Protein AF-A0A966ZBK7-F1 (afdb_monomer_lite)

Structure (mmCIF, N/CA/C/O backbone):
data_AF-A0A966ZBK7-F1
#
_entry.id   AF-A0A966ZBK7-F1
#
loop_
_atom_site.group_PDB
_atom_site.id
_atom_site.type_symbol
_atom_site.label_atom_id
_atom_site.label_alt_id
_atom_site.label_comp_id
_atom_site.label_asym_id
_atom_site.label_entity_id
_atom_site.label_seq_id
_atom_site.pdbx_PDB_ins_code
_atom_site.Cartn_x
_atom_site.Cartn_y
_atom_site.Cartn_z
_atom_site.occupancy
_atom_site.B_iso_or_equiv
_atom_site.auth_seq_id
_atom_site.auth_comp_id
_atom_site.auth_asym_id
_atom_site.auth_atom_id
_atom_site.pdbx_PDB_model_num
ATOM 1 N N . MET A 1 1 ? 32.857 20.958 -31.056 1.00 42.78 1 MET A N 1
ATOM 2 C CA . MET A 1 1 ? 33.143 19.613 -30.501 1.00 42.78 1 MET A CA 1
ATOM 3 C C . MET A 1 1 ? 31.853 18.945 -29.993 1.00 42.78 1 MET A C 1
ATOM 5 O O . MET A 1 1 ? 31.681 18.790 -28.794 1.00 42.78 1 MET A O 1
ATOM 9 N N . ARG A 1 2 ? 30.919 18.572 -30.885 1.00 49.56 2 ARG A N 1
ATOM 10 C CA . ARG A 1 2 ? 29.606 17.965 -30.541 1.00 49.56 2 ARG A CA 1
ATOM 11 C C . ARG A 1 2 ? 29.528 16.449 -30.829 1.00 49.56 2 ARG A C 1
ATOM 13 O O . ARG A 1 2 ? 28.461 15.863 -30.750 1.00 49.56 2 ARG A O 1
ATOM 20 N N . HIS A 1 3 ? 30.656 15.804 -31.140 1.00 47.03 3 HIS A N 1
ATOM 21 C CA . HIS A 1 3 ? 30.700 14.396 -31.575 1.00 47.03 3 HIS A CA 1
ATOM 22 C C . HIS A 1 3 ? 30.958 13.390 -30.438 1.00 47.03 3 HIS A C 1
ATOM 24 O O . HIS A 1 3 ? 30.734 12.201 -30.618 1.00 47.03 3 HIS A O 1
ATOM 30 N N . LYS A 1 4 ? 31.375 13.849 -29.245 1.00 46.72 4 LYS A N 1
ATOM 31 C CA . LYS A 1 4 ? 31.559 12.983 -28.060 1.00 46.72 4 LYS A CA 1
ATOM 32 C C . LYS A 1 4 ? 30.244 12.595 -27.372 1.00 46.72 4 LYS A C 1
ATOM 34 O O . LYS A 1 4 ? 30.225 11.656 -26.590 1.00 46.72 4 LYS A O 1
ATOM 39 N N . SER A 1 5 ? 29.156 13.301 -27.672 1.00 52.88 5 SER A N 1
ATOM 40 C CA . SER A 1 5 ? 27.826 13.080 -27.087 1.00 52.88 5 SER A CA 1
ATOM 41 C C . SER A 1 5 ? 26.945 12.142 -27.923 1.00 52.88 5 SER A C 1
ATOM 43 O O . SER A 1 5 ? 25.890 11.735 -27.455 1.00 52.88 5 SER A O 1
ATOM 45 N N . ALA A 1 6 ? 27.351 11.828 -29.161 1.00 54.75 6 ALA A N 1
ATOM 46 C CA . ALA A 1 6 ? 26.529 11.109 -30.140 1.00 54.75 6 ALA A CA 1
ATOM 47 C C . ALA A 1 6 ? 26.809 9.597 -30.208 1.00 54.75 6 ALA A C 1
ATOM 49 O O . ALA A 1 6 ? 26.045 8.860 -30.821 1.00 54.75 6 ALA A O 1
ATOM 50 N N . HIS A 1 7 ? 27.877 9.121 -29.565 1.00 55.22 7 HIS A N 1
ATOM 51 C CA . HIS A 1 7 ? 28.231 7.705 -29.540 1.00 55.22 7 HIS A CA 1
ATOM 52 C C . HIS A 1 7 ? 28.574 7.285 -28.113 1.00 55.22 7 HIS A C 1
ATOM 54 O O . HIS A 1 7 ? 29.742 7.113 -27.770 1.00 55.22 7 HIS A O 1
ATOM 60 N N . LEU A 1 8 ? 27.553 7.112 -27.265 1.00 60.91 8 LEU A N 1
ATOM 61 C CA . LEU A 1 8 ? 27.728 6.180 -26.156 1.00 60.91 8 LEU A CA 1
ATOM 62 C C . LEU A 1 8 ? 27.896 4.783 -26.772 1.00 60.91 8 LEU A C 1
ATOM 64 O O . LEU A 1 8 ? 27.045 4.375 -27.566 1.00 60.91 8 LEU A O 1
ATOM 68 N N . PRO A 1 9 ? 28.977 4.053 -26.447 1.00 76.00 9 PRO A N 1
ATOM 69 C CA . PRO A 1 9 ? 29.138 2.668 -26.857 1.00 76.00 9 PRO A CA 1
ATOM 70 C C . PRO A 1 9 ? 27.870 1.882 -26.526 1.00 76.00 9 PRO A C 1
ATOM 72 O O . PRO A 1 9 ? 27.368 1.975 -25.406 1.00 76.00 9 PRO A O 1
ATOM 75 N N . ALA A 1 10 ? 27.364 1.098 -27.479 1.00 71.69 10 ALA A N 1
ATOM 76 C CA . ALA A 1 10 ? 26.139 0.313 -27.305 1.00 71.69 10 ALA A CA 1
ATOM 77 C C . ALA A 1 10 ? 26.170 -0.553 -26.029 1.00 71.69 10 ALA A C 1
ATOM 79 O O . ALA A 1 10 ? 25.150 -0.734 -25.375 1.00 71.69 10 ALA A O 1
ATOM 80 N N . VAL A 1 11 ? 27.365 -0.997 -25.621 1.00 67.88 11 VAL A N 1
ATOM 81 C CA . VAL A 1 11 ? 27.618 -1.722 -24.368 1.00 67.88 11 VAL A CA 1
ATOM 82 C C . VAL A 1 11 ? 27.282 -0.891 -23.123 1.00 67.88 11 VAL A C 1
ATOM 84 O O . VAL A 1 11 ? 26.686 -1.421 -22.193 1.00 67.88 11 VAL A O 1
ATOM 87 N N . LEU A 1 12 ? 27.610 0.406 -23.090 1.00 66.19 12 LEU A N 1
ATOM 88 C CA . LEU A 1 12 ? 27.267 1.277 -21.957 1.00 66.19 12 LEU A CA 1
ATOM 89 C C . LEU A 1 12 ? 25.761 1.552 -21.893 1.00 66.19 12 LEU A C 1
ATOM 91 O O . LEU A 1 12 ? 25.199 1.608 -20.802 1.00 66.19 12 LEU A O 1
ATOM 95 N N . VAL A 1 13 ? 25.101 1.682 -23.048 1.00 73.81 13 VAL A N 1
ATOM 96 C CA . VAL A 1 13 ? 23.637 1.821 -23.122 1.00 73.81 13 VAL A CA 1
ATOM 97 C C . VAL A 1 13 ? 22.952 0.544 -22.628 1.00 73.81 13 VAL A C 1
ATOM 99 O O . VAL A 1 13 ? 22.071 0.619 -21.776 1.00 73.81 13 VAL A O 1
ATOM 102 N N . ALA A 1 14 ? 23.406 -0.624 -23.086 1.00 66.25 14 ALA A N 1
ATOM 103 C CA . ALA A 1 14 ? 22.890 -1.919 -22.649 1.00 66.25 14 ALA A CA 1
ATOM 104 C C . ALA A 1 14 ? 23.137 -2.170 -21.150 1.00 66.25 14 ALA A C 1
ATOM 106 O O . ALA A 1 14 ? 22.240 -2.624 -20.446 1.00 66.25 14 ALA A O 1
ATOM 107 N N . ALA A 1 15 ? 24.318 -1.816 -20.632 1.00 61.25 15 ALA A N 1
ATOM 108 C CA . ALA A 1 15 ? 24.632 -1.924 -19.208 1.00 61.25 15 ALA A CA 1
ATOM 109 C C . ALA A 1 15 ? 23.750 -1.003 -18.352 1.00 61.25 15 ALA A C 1
ATOM 111 O O . ALA A 1 15 ? 23.272 -1.418 -17.299 1.00 61.25 15 ALA A O 1
ATOM 112 N N . LYS A 1 16 ? 23.485 0.227 -18.814 1.00 64.94 16 LYS A N 1
ATOM 113 C CA . LYS A 1 16 ? 22.570 1.158 -18.143 1.00 64.94 16 LYS A CA 1
ATOM 114 C C . LYS A 1 16 ? 21.140 0.619 -18.118 1.00 64.94 16 LYS A C 1
ATOM 116 O O . LYS A 1 16 ? 20.521 0.623 -17.063 1.00 64.94 16 LYS A O 1
ATOM 121 N N . GLN A 1 17 ? 20.646 0.093 -19.236 1.00 62.47 17 GLN A N 1
ATOM 122 C CA . GLN A 1 17 ? 19.322 -0.530 -19.309 1.00 62.47 17 GLN A CA 1
ATOM 123 C C . GLN A 1 17 ? 19.212 -1.752 -18.389 1.00 62.47 17 GLN A C 1
ATOM 125 O O . GLN A 1 17 ? 18.249 -1.864 -17.639 1.00 62.47 17 GLN A O 1
ATOM 130 N N . ALA A 1 18 ? 20.214 -2.634 -18.385 1.00 56.03 18 ALA A N 1
ATOM 131 C CA . ALA A 1 18 ? 20.250 -3.792 -17.493 1.00 56.03 18 ALA A CA 1
ATOM 132 C C . ALA A 1 18 ? 20.293 -3.380 -16.010 1.00 56.03 18 ALA A C 1
ATOM 134 O O . ALA A 1 18 ? 19.581 -3.954 -15.184 1.00 56.03 18 ALA A O 1
ATOM 135 N N . HIS A 1 19 ? 21.082 -2.355 -15.675 1.00 59.56 19 HIS A N 1
ATOM 136 C CA . HIS A 1 19 ? 21.119 -1.773 -14.335 1.00 59.56 19 HIS A CA 1
ATOM 137 C C . HIS A 1 19 ? 19.760 -1.185 -13.938 1.00 59.56 19 HIS A C 1
ATOM 139 O O . HIS A 1 19 ? 19.293 -1.427 -12.830 1.00 59.56 19 HIS A O 1
ATOM 145 N N . ASP A 1 20 ? 19.108 -0.442 -14.830 1.00 60.72 20 ASP A N 1
ATOM 146 C CA . ASP A 1 20 ? 17.814 0.187 -14.557 1.00 60.72 20 ASP A CA 1
ATOM 147 C C . ASP A 1 20 ? 16.701 -0.857 -14.377 1.00 60.72 20 ASP A C 1
ATOM 149 O O . ASP A 1 20 ? 15.892 -0.721 -13.463 1.00 60.72 20 ASP A O 1
ATOM 153 N N . VAL A 1 21 ? 16.714 -1.944 -15.157 1.00 64.75 21 VAL A N 1
ATOM 154 C CA . VAL A 1 21 ? 15.808 -3.094 -14.977 1.00 64.75 21 VAL A CA 1
ATOM 155 C C . VAL A 1 21 ? 16.060 -3.797 -13.640 1.00 64.75 21 VAL A C 1
ATOM 157 O O . VAL A 1 21 ? 15.114 -4.088 -12.911 1.00 64.75 21 VAL A O 1
ATOM 160 N N . THR A 1 22 ? 17.326 -4.025 -13.280 1.00 65.06 22 THR A N 1
ATOM 161 C CA . THR A 1 22 ? 17.695 -4.671 -12.006 1.00 65.06 22 THR A CA 1
ATOM 162 C C . THR A 1 22 ? 17.286 -3.809 -10.810 1.00 65.06 22 THR A C 1
ATOM 164 O O . THR A 1 22 ? 16.692 -4.297 -9.849 1.00 65.06 22 THR A O 1
ATOM 167 N N . TYR A 1 23 ? 17.554 -2.504 -10.879 1.00 64.94 23 TYR A N 1
ATOM 168 C CA . TYR A 1 23 ? 17.179 -1.551 -9.841 1.00 64.94 23 TYR A CA 1
ATOM 169 C C . TYR A 1 23 ? 15.655 -1.443 -9.705 1.00 64.94 23 TYR A C 1
ATOM 171 O O . TYR A 1 23 ? 15.141 -1.507 -8.590 1.00 64.94 23 TYR A O 1
ATOM 179 N N . ALA A 1 24 ? 14.916 -1.359 -10.815 1.00 60.69 24 ALA A N 1
ATOM 180 C CA . ALA A 1 24 ? 13.453 -1.357 -10.800 1.00 60.69 24 ALA A CA 1
ATOM 181 C C . ALA A 1 24 ? 12.875 -2.642 -10.180 1.00 60.69 24 ALA A C 1
ATOM 183 O O . ALA A 1 24 ? 11.968 -2.556 -9.352 1.00 60.69 24 ALA A O 1
ATOM 184 N N . GLY A 1 25 ? 13.447 -3.811 -10.499 1.00 69.06 25 GLY A N 1
ATOM 185 C CA . GLY A 1 25 ? 13.101 -5.080 -9.850 1.00 69.06 25 GLY A CA 1
ATOM 186 C C . GLY A 1 25 ? 13.287 -5.023 -8.330 1.00 69.06 25 GLY A C 1
ATOM 187 O O . GLY A 1 25 ? 12.360 -5.328 -7.583 1.00 69.06 25 GLY A O 1
ATOM 188 N N . SER A 1 26 ? 14.427 -4.500 -7.867 1.00 81.81 26 SER A N 1
ATOM 189 C CA . SER A 1 26 ? 14.710 -4.352 -6.430 1.00 81.81 26 SER A CA 1
ATOM 190 C C . SER A 1 26 ? 13.762 -3.380 -5.707 1.00 81.81 26 SER A C 1
ATOM 192 O O . SER A 1 26 ? 13.440 -3.564 -4.532 1.00 81.81 26 SER A O 1
ATOM 194 N N . VAL A 1 27 ? 13.279 -2.343 -6.402 1.00 80.75 27 VAL A N 1
ATOM 195 C CA . VAL A 1 27 ? 12.304 -1.386 -5.856 1.00 80.75 27 VAL A CA 1
ATOM 196 C C . VAL A 1 27 ? 10.930 -2.036 -5.721 1.00 80.75 27 VAL A C 1
ATOM 198 O O . VAL A 1 27 ? 10.264 -1.836 -4.705 1.00 80.75 27 VAL A O 1
ATOM 201 N N . PHE A 1 28 ? 10.520 -2.834 -6.708 1.00 85.75 28 PHE A N 1
ATOM 202 C CA . PHE A 1 28 ? 9.256 -3.563 -6.663 1.00 85.75 28 PHE A CA 1
ATOM 203 C C . PHE A 1 28 ? 9.243 -4.620 -5.551 1.00 85.75 28 PHE A C 1
ATOM 205 O O . PHE A 1 28 ? 8.287 -4.682 -4.782 1.00 85.75 28 PHE A O 1
ATOM 212 N N . GLU A 1 29 ? 10.326 -5.383 -5.392 1.00 85.69 29 GLU A N 1
ATOM 213 C CA . GLU A 1 29 ? 10.479 -6.338 -4.285 1.00 85.69 29 GLU A CA 1
ATOM 214 C C . GLU A 1 29 ? 10.385 -5.645 -2.921 1.00 85.69 29 GLU A C 1
ATOM 216 O O . GLU A 1 29 ? 9.640 -6.079 -2.042 1.00 85.69 29 GLU A O 1
ATOM 221 N N . ARG A 1 30 ? 11.076 -4.510 -2.750 1.00 85.94 30 ARG A N 1
ATOM 222 C CA . ARG A 1 30 ? 10.992 -3.727 -1.512 1.00 85.94 30 ARG A CA 1
ATOM 223 C C . ARG A 1 30 ? 9.573 -3.211 -1.255 1.00 85.94 30 ARG A C 1
ATOM 225 O O . ARG A 1 30 ? 9.144 -3.192 -0.103 1.00 85.94 30 ARG A O 1
ATOM 232 N N . LEU A 1 31 ? 8.848 -2.799 -2.295 1.00 90.50 31 LEU A N 1
ATOM 233 C CA . LEU A 1 31 ? 7.461 -2.349 -2.175 1.00 90.50 31 LEU A CA 1
ATOM 234 C C . LEU A 1 31 ? 6.536 -3.481 -1.706 1.00 90.50 31 LEU A C 1
ATOM 236 O O . LEU A 1 31 ? 5.737 -3.255 -0.797 1.00 90.50 31 LEU A O 1
ATOM 240 N N . GLN A 1 32 ? 6.702 -4.696 -2.238 1.00 89.69 32 GLN A N 1
ATOM 241 C CA . GLN A 1 32 ? 5.948 -5.869 -1.783 1.00 89.69 32 GLN A CA 1
ATOM 242 C C . GLN A 1 32 ? 6.206 -6.190 -0.309 1.00 89.69 32 GLN A C 1
ATOM 244 O O . GLN A 1 32 ? 5.255 -6.439 0.434 1.00 89.69 32 GLN A O 1
ATOM 249 N N . THR A 1 33 ? 7.465 -6.135 0.140 1.00 93.69 33 THR A N 1
ATOM 250 C CA . THR A 1 33 ? 7.813 -6.358 1.553 1.00 93.69 33 THR A CA 1
ATOM 251 C C . THR A 1 33 ? 7.087 -5.370 2.462 1.00 93.69 33 THR A C 1
ATOM 253 O O . THR A 1 33 ? 6.426 -5.773 3.418 1.00 93.69 33 THR A O 1
ATOM 256 N N . VAL A 1 34 ? 7.124 -4.077 2.128 1.00 93.94 34 VAL A N 1
ATOM 257 C CA . VAL A 1 34 ? 6.441 -3.045 2.924 1.00 93.94 34 VAL A CA 1
ATOM 258 C C . VAL A 1 34 ? 4.915 -3.219 2.872 1.00 93.94 34 VAL A C 1
ATOM 260 O O . VAL A 1 34 ? 4.234 -2.987 3.874 1.00 93.94 34 VAL A O 1
ATOM 263 N N . ASN A 1 35 ? 4.350 -3.656 1.740 1.00 94.12 35 ASN A N 1
ATOM 264 C CA . ASN A 1 35 ? 2.919 -3.948 1.635 1.00 94.12 35 ASN A CA 1
ATOM 265 C C . ASN A 1 35 ? 2.503 -5.111 2.545 1.00 94.12 35 ASN A C 1
ATOM 267 O O . ASN A 1 35 ? 1.496 -5.004 3.250 1.00 94.12 35 ASN A O 1
ATOM 271 N N . ALA A 1 36 ? 3.292 -6.186 2.580 1.00 95.00 36 ALA A N 1
ATOM 272 C CA . ALA A 1 36 ? 3.051 -7.329 3.454 1.00 95.00 36 ALA A CA 1
ATOM 273 C C . ALA A 1 36 ? 3.065 -6.924 4.938 1.00 95.00 36 ALA A C 1
ATOM 275 O O . ALA A 1 36 ? 2.128 -7.246 5.670 1.00 95.00 36 ALA A O 1
ATOM 276 N N . GLU A 1 37 ? 4.058 -6.139 5.363 1.00 96.31 37 GLU A N 1
ATOM 277 C CA . GLU A 1 37 ? 4.132 -5.599 6.728 1.00 96.31 37 GLU A CA 1
ATOM 278 C C . GLU A 1 37 ? 2.933 -4.696 7.055 1.00 96.31 37 GLU A C 1
ATOM 280 O O . GLU A 1 37 ? 2.317 -4.816 8.114 1.00 96.31 37 GLU A O 1
ATOM 285 N N . THR A 1 38 ? 2.527 -3.830 6.121 1.00 96.00 38 THR A N 1
ATOM 286 C CA . THR A 1 38 ? 1.376 -2.932 6.320 1.00 96.00 38 THR A CA 1
ATOM 287 C C . THR A 1 38 ? 0.069 -3.721 6.484 1.00 96.00 38 THR A C 1
ATOM 289 O O . THR A 1 38 ? -0.787 -3.360 7.295 1.00 96.00 38 THR A O 1
ATOM 292 N N . ARG A 1 39 ? -0.093 -4.829 5.748 1.00 97.19 39 ARG A N 1
ATOM 293 C CA . ARG A 1 39 ? -1.242 -5.737 5.895 1.00 97.19 39 ARG A CA 1
ATOM 294 C C . ARG A 1 39 ? -1.236 -6.469 7.235 1.00 97.19 39 ARG A C 1
ATOM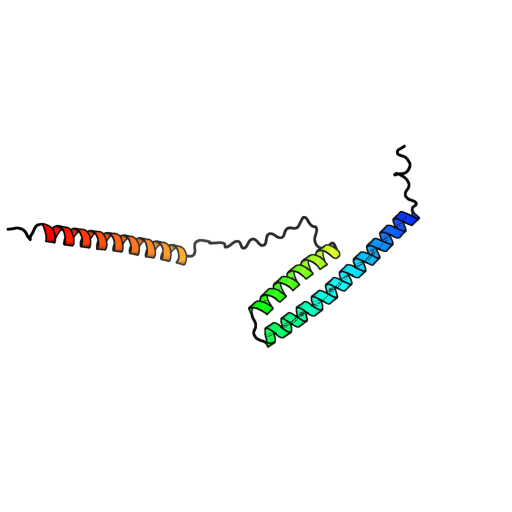 296 O O . ARG A 1 39 ? -2.313 -6.653 7.801 1.00 97.19 39 ARG A O 1
ATOM 303 N N . ALA A 1 40 ? -0.066 -6.849 7.746 1.00 97.44 40 ALA A N 1
ATOM 304 C CA . ALA A 1 40 ? 0.059 -7.427 9.082 1.00 97.44 40 ALA A CA 1
ATOM 305 C C . ALA A 1 40 ? -0.387 -6.424 10.160 1.00 97.44 40 ALA A C 1
ATOM 307 O O . ALA A 1 40 ? -1.257 -6.746 10.966 1.00 97.44 40 ALA A O 1
ATOM 308 N N . ILE A 1 41 ? 0.074 -5.169 10.080 1.00 94.75 41 ILE A N 1
ATOM 309 C CA . ILE A 1 41 ? -0.362 -4.087 10.983 1.00 94.75 41 ILE A CA 1
ATOM 310 C C . ILE A 1 41 ? -1.877 -3.866 10.897 1.00 94.75 41 ILE A C 1
ATOM 312 O O . ILE A 1 41 ? -2.533 -3.671 11.916 1.00 94.75 41 ILE A O 1
ATOM 316 N N . LEU A 1 42 ? -2.469 -3.914 9.698 1.00 95.88 42 LEU A N 1
ATOM 317 C CA . LEU A 1 42 ? -3.923 -3.809 9.546 1.00 95.88 42 LEU A CA 1
ATOM 318 C C . LEU A 1 42 ? -4.658 -4.957 10.254 1.00 95.88 42 LEU A C 1
ATOM 320 O O . LEU A 1 42 ? -5.694 -4.723 10.879 1.00 95.88 42 LEU A O 1
ATOM 324 N N . ALA A 1 43 ? -4.155 -6.188 10.142 1.00 97.00 43 ALA A N 1
ATOM 325 C CA . ALA A 1 43 ? -4.742 -7.342 10.814 1.00 97.00 43 ALA A CA 1
ATOM 326 C C . ALA A 1 43 ? -4.669 -7.193 12.342 1.00 97.00 43 ALA A C 1
ATOM 328 O O . ALA A 1 43 ? -5.683 -7.360 13.019 1.00 97.00 43 ALA A O 1
ATOM 329 N N . GLU A 1 44 ? -3.512 -6.788 12.867 1.00 95.88 44 GLU A N 1
ATOM 330 C CA . GLU A 1 44 ? -3.310 -6.510 14.292 1.00 95.88 44 GLU A CA 1
ATOM 331 C C . GLU A 1 44 ? -4.207 -5.369 14.786 1.00 95.88 44 GLU A C 1
ATOM 333 O O . GLU A 1 44 ? -4.875 -5.506 15.807 1.00 95.88 44 GLU A O 1
ATOM 338 N N . ALA A 1 45 ? -4.304 -4.269 14.037 1.00 95.38 45 ALA A N 1
ATOM 339 C CA . ALA A 1 45 ? -5.129 -3.120 14.402 1.00 95.38 45 ALA A CA 1
ATO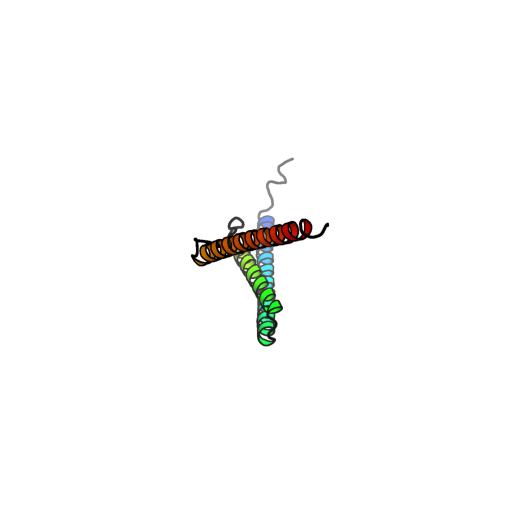M 340 C C . ALA A 1 45 ? -6.626 -3.456 14.446 1.00 95.38 45 ALA A C 1
ATOM 342 O O . ALA A 1 45 ? -7.348 -2.948 15.306 1.00 95.38 45 ALA A O 1
ATOM 343 N N . ARG A 1 46 ? -7.097 -4.325 13.538 1.00 93.44 46 ARG A N 1
ATOM 344 C CA . ARG A 1 46 ? -8.473 -4.845 13.552 1.00 93.44 46 ARG A CA 1
ATOM 345 C C . ARG A 1 46 ? -8.718 -5.753 14.752 1.00 93.44 46 ARG A C 1
ATOM 347 O O . ARG A 1 46 ? -9.759 -5.620 15.382 1.00 93.44 46 ARG A O 1
ATOM 354 N N . ALA A 1 47 ? -7.772 -6.637 15.071 1.00 96.56 47 ALA A N 1
ATOM 355 C CA . ALA A 1 47 ? -7.870 -7.524 16.229 1.00 96.56 47 ALA A CA 1
ATOM 356 C C . ALA A 1 47 ? -7.822 -6.756 17.561 1.00 96.56 47 ALA A C 1
ATOM 358 O O . ALA A 1 47 ? -8.515 -7.119 18.504 1.00 96.56 47 ALA A O 1
ATOM 359 N N . ALA A 1 48 ? -7.036 -5.681 17.626 1.00 94.31 48 ALA A N 1
ATOM 360 C CA . ALA A 1 48 ? -6.913 -4.806 18.790 1.00 94.31 48 ALA A CA 1
ATOM 361 C C . ALA A 1 48 ? -7.999 -3.715 18.867 1.00 94.31 48 ALA A C 1
ATOM 363 O O . ALA A 1 48 ? -7.921 -2.854 19.738 1.00 94.31 48 ALA A O 1
ATOM 364 N N . GLU A 1 49 ? -8.965 -3.703 17.939 1.00 93.25 49 GLU A N 1
ATOM 365 C CA . GLU A 1 49 ? -10.046 -2.709 17.866 1.00 93.25 49 GLU A CA 1
ATOM 366 C C . GLU A 1 49 ? -9.546 -1.251 17.907 1.00 93.25 49 GLU A C 1
ATOM 368 O O . GLU A 1 49 ? -10.124 -0.377 18.552 1.00 93.25 49 GLU A O 1
ATOM 373 N N . THR A 1 50 ? -8.458 -0.961 17.184 1.00 94.62 50 THR A N 1
ATOM 374 C CA . THR A 1 50 ? -7.871 0.386 17.078 1.00 94.62 50 THR A CA 1
ATOM 375 C C . THR A 1 50 ? -8.225 1.031 15.727 1.00 94.62 50 THR A C 1
ATOM 377 O O . THR A 1 50 ? -7.415 1.041 14.794 1.00 94.62 50 THR A O 1
ATOM 380 N N . PRO A 1 51 ? -9.437 1.609 15.570 1.00 87.75 51 PRO A N 1
ATOM 381 C CA . PRO A 1 51 ? -9.971 2.016 14.265 1.00 87.75 51 PRO A CA 1
ATOM 382 C C . PRO A 1 51 ? -9.123 3.078 13.553 1.00 87.75 51 PRO A C 1
ATOM 384 O O . PRO A 1 51 ? -9.038 3.079 12.328 1.00 87.75 51 PRO A O 1
ATOM 387 N N . MET A 1 52 ? -8.450 3.956 14.301 1.00 94.88 52 MET A N 1
ATOM 388 C CA . MET A 1 52 ? -7.548 4.962 13.726 1.00 94.88 52 MET A CA 1
ATOM 389 C C . MET A 1 52 ? -6.317 4.338 13.065 1.00 94.88 52 MET A C 1
ATOM 391 O O . MET A 1 52 ? -5.952 4.732 11.959 1.00 94.88 52 MET A O 1
ATOM 395 N N . ILE A 1 53 ? -5.707 3.332 13.698 1.00 92.56 53 ILE A N 1
ATOM 396 C CA . ILE A 1 53 ? -4.547 2.629 13.136 1.00 92.56 53 ILE A CA 1
ATOM 397 C C . ILE A 1 53 ? -4.983 1.811 11.918 1.00 92.56 53 ILE A C 1
ATOM 399 O O . ILE A 1 53 ? -4.312 1.840 10.888 1.00 92.56 53 ILE A O 1
ATOM 403 N N . ALA A 1 54 ? -6.146 1.157 11.994 1.00 89.88 54 ALA A N 1
ATOM 404 C CA . ALA A 1 54 ? -6.709 0.424 10.866 1.00 89.88 54 ALA A CA 1
ATOM 405 C C . ALA A 1 54 ? -6.948 1.337 9.648 1.00 89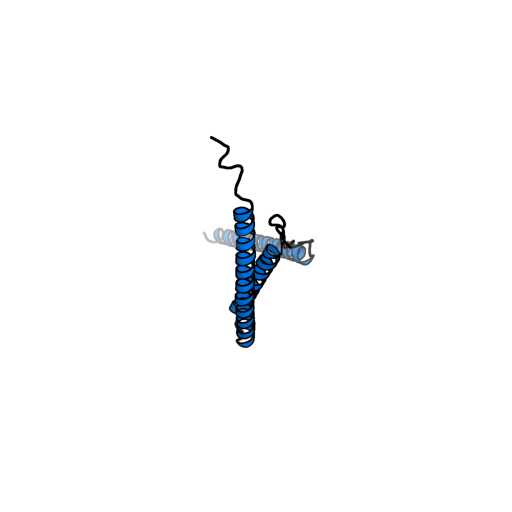.88 54 ALA A C 1
ATOM 407 O O . ALA A 1 54 ? -6.570 0.980 8.532 1.00 89.88 54 ALA A O 1
ATOM 408 N N . LEU A 1 55 ? -7.511 2.533 9.851 1.00 93.94 55 LEU A N 1
ATOM 409 C CA . LEU A 1 55 ? -7.746 3.494 8.770 1.00 93.94 55 LEU A CA 1
ATOM 410 C C . LEU A 1 55 ? -6.434 4.004 8.153 1.00 93.94 55 LEU A C 1
ATOM 412 O O . LEU A 1 55 ? -6.315 4.086 6.931 1.00 93.94 55 LEU A O 1
ATOM 416 N N . LEU A 1 56 ? -5.425 4.291 8.982 1.00 95.06 56 LEU A N 1
ATOM 417 C CA . LEU A 1 56 ? -4.096 4.687 8.505 1.00 95.06 56 LEU A CA 1
ATOM 418 C C . LEU A 1 56 ? -3.421 3.575 7.692 1.00 95.06 56 LEU A C 1
ATOM 420 O O . LEU A 1 56 ? -2.829 3.855 6.648 1.00 95.06 56 LEU A O 1
ATOM 424 N N . ALA A 1 57 ? -3.526 2.320 8.133 1.00 88.81 57 ALA A N 1
ATOM 425 C CA . ALA A 1 57 ? -2.968 1.178 7.415 1.00 88.81 57 ALA A CA 1
ATOM 426 C C . ALA A 1 57 ? -3.649 0.977 6.051 1.00 88.81 57 ALA A C 1
ATOM 428 O O . ALA A 1 57 ? -2.962 0.768 5.052 1.00 88.81 57 ALA A O 1
ATOM 429 N N . VAL A 1 58 ? -4.977 1.125 5.976 1.00 93.50 58 VAL A N 1
ATOM 430 C CA . VAL A 1 58 ? -5.716 1.088 4.701 1.00 93.50 58 VAL A CA 1
ATOM 431 C C . VAL A 1 58 ? -5.238 2.191 3.753 1.00 93.50 58 VAL A C 1
ATOM 433 O O . VAL A 1 58 ? -4.865 1.887 2.622 1.00 93.50 58 VAL A O 1
ATOM 436 N N . ALA A 1 59 ? -5.133 3.438 4.222 1.00 93.94 59 ALA A N 1
ATOM 437 C CA . ALA A 1 59 ? -4.648 4.549 3.398 1.00 93.94 59 ALA A CA 1
ATOM 438 C C . ALA A 1 59 ? -3.214 4.322 2.873 1.00 93.94 59 ALA A C 1
ATOM 440 O O . ALA A 1 59 ? -2.865 4.730 1.762 1.00 93.94 59 ALA A O 1
ATOM 441 N N . ARG A 1 60 ? -2.354 3.647 3.651 1.00 95.50 60 ARG A N 1
ATOM 442 C CA . ARG A 1 60 ? -1.011 3.254 3.194 1.00 95.50 60 ARG A CA 1
ATOM 443 C C . ARG A 1 60 ? -1.047 2.160 2.131 1.00 95.50 60 ARG A C 1
ATOM 445 O O . ARG A 1 60 ? -0.315 2.284 1.150 1.00 95.50 60 ARG A O 1
ATOM 452 N N . ILE A 1 61 ? -1.899 1.148 2.290 1.00 93.69 61 ILE A N 1
ATOM 453 C CA . ILE A 1 61 ? -2.085 0.081 1.295 1.00 93.69 61 ILE A CA 1
ATOM 454 C C . ILE A 1 61 ? -2.580 0.666 -0.031 1.00 93.69 61 ILE A C 1
ATOM 456 O O . ILE A 1 61 ? -2.025 0.341 -1.076 1.00 93.69 61 ILE A O 1
ATOM 460 N N . GLU A 1 62 ? -3.556 1.576 -0.006 1.00 92.94 62 GLU A N 1
ATOM 461 C CA . GLU A 1 62 ? -4.045 2.263 -1.211 1.00 92.94 62 GLU A CA 1
ATOM 462 C C . GLU A 1 62 ? -2.916 2.997 -1.941 1.00 92.94 62 GLU A C 1
ATOM 464 O O . GLU A 1 62 ? -2.766 2.875 -3.159 1.00 92.94 62 GLU A O 1
ATOM 469 N N . LYS A 1 63 ? -2.060 3.707 -1.193 1.00 91.94 63 LYS A N 1
ATOM 470 C CA . LYS A 1 63 ? -0.922 4.410 -1.789 1.00 91.94 63 LYS A CA 1
ATOM 471 C C . LYS A 1 63 ? 0.107 3.457 -2.398 1.00 91.94 63 LYS A C 1
ATOM 473 O O . LYS A 1 63 ? 0.687 3.776 -3.432 1.00 91.94 63 LYS A O 1
ATOM 478 N N . GLN A 1 64 ? 0.352 2.313 -1.764 1.00 89.94 64 GLN A N 1
ATOM 479 C CA . GLN A 1 64 ? 1.267 1.292 -2.277 1.00 89.94 64 GLN A CA 1
ATOM 480 C C . GLN A 1 64 ? 0.726 0.654 -3.560 1.00 89.94 64 GLN A C 1
ATOM 482 O O . GLN A 1 64 ? 1.483 0.530 -4.515 1.00 89.94 64 GLN A O 1
ATOM 487 N N . LEU A 1 65 ? -0.579 0.370 -3.637 1.00 88.62 65 LEU A N 1
ATOM 488 C CA . LEU A 1 65 ? -1.224 -0.133 -4.858 1.00 88.62 65 LEU A CA 1
ATOM 489 C C . LEU A 1 65 ? -1.113 0.860 -6.025 1.00 88.62 65 LEU A C 1
ATOM 491 O O . LEU A 1 65 ? -0.847 0.461 -7.156 1.00 88.62 65 LEU A O 1
ATOM 495 N N . GLU A 1 66 ? -1.254 2.164 -5.764 1.00 87.56 66 GLU A N 1
ATOM 496 C CA . GLU A 1 66 ? -1.016 3.199 -6.781 1.00 87.56 66 GLU A CA 1
ATOM 497 C C . GLU A 1 66 ? 0.437 3.162 -7.293 1.00 87.56 66 GLU A C 1
ATOM 499 O O . GLU A 1 66 ? 0.682 3.297 -8.492 1.00 87.56 66 GLU A O 1
ATOM 504 N N . LEU A 1 67 ? 1.411 2.976 -6.396 1.00 89.62 67 LEU A N 1
ATOM 505 C CA . LEU A 1 67 ? 2.830 2.892 -6.755 1.00 89.62 67 LEU A CA 1
ATOM 506 C C . LEU A 1 67 ? 3.155 1.612 -7.533 1.00 89.62 67 LEU A C 1
ATOM 508 O O . LEU A 1 67 ? 3.897 1.682 -8.509 1.00 89.62 67 LEU A O 1
ATOM 512 N N . GLU A 1 68 ? 2.578 0.471 -7.154 1.00 86.19 68 GLU A N 1
ATOM 513 C CA . GLU A 1 68 ? 2.698 -0.788 -7.898 1.00 86.19 68 GLU A CA 1
ATOM 514 C C . GLU A 1 68 ? 2.140 -0.633 -9.317 1.00 86.19 68 GLU A C 1
ATOM 516 O O . GLU A 1 68 ? 2.823 -0.959 -10.288 1.00 86.19 68 GLU A O 1
ATOM 521 N N . ALA A 1 69 ? 0.948 -0.045 -9.457 1.00 82.31 69 ALA A N 1
ATOM 522 C CA . ALA A 1 69 ? 0.339 0.211 -10.759 1.00 82.31 69 ALA A CA 1
ATOM 523 C C . ALA A 1 69 ? 1.199 1.144 -11.632 1.00 82.31 69 ALA A C 1
ATOM 525 O O . ALA A 1 69 ? 1.308 0.931 -12.841 1.00 82.31 69 ALA A O 1
ATOM 526 N N . LYS A 1 70 ? 1.855 2.152 -11.039 1.00 82.88 70 LYS A N 1
ATOM 527 C CA . LYS A 1 70 ? 2.807 3.021 -11.754 1.00 82.88 70 LYS A CA 1
ATOM 528 C C . LYS A 1 70 ? 4.068 2.275 -12.184 1.00 82.88 70 LYS A C 1
ATOM 530 O O . LYS A 1 70 ? 4.487 2.419 -13.328 1.00 82.88 70 LYS A O 1
ATOM 535 N N . LEU A 1 71 ? 4.656 1.464 -11.301 1.00 82.94 71 LEU A N 1
ATOM 536 C CA . LEU A 1 71 ? 5.857 0.675 -11.609 1.00 82.94 71 LEU A CA 1
ATOM 537 C C . LEU A 1 71 ? 5.605 -0.350 -12.720 1.00 82.94 71 LEU A C 1
ATOM 539 O O . LEU A 1 71 ? 6.470 -0.558 -13.566 1.00 82.94 71 LEU A O 1
ATOM 543 N N . LEU A 1 72 ? 4.411 -0.946 -12.754 1.00 80.56 72 LEU A N 1
ATOM 544 C CA . LEU A 1 72 ? 3.989 -1.880 -13.802 1.00 80.56 72 LEU A CA 1
ATOM 545 C C . LEU A 1 72 ? 3.542 -1.182 -15.099 1.00 80.56 72 LEU A C 1
ATOM 547 O O . LEU A 1 72 ? 3.135 -1.856 -16.045 1.00 80.56 72 LEU A O 1
ATOM 551 N N . GLY A 1 73 ? 3.571 0.154 -15.153 1.00 78.75 73 GLY A N 1
ATOM 552 C CA . GLY A 1 73 ? 3.100 0.933 -16.302 1.00 78.75 73 GLY A CA 1
ATOM 553 C C . GLY A 1 73 ? 1.585 0.853 -16.536 1.00 78.75 73 GLY A C 1
ATOM 554 O O . GLY A 1 73 ? 1.103 1.261 -17.589 1.00 78.75 73 GLY A O 1
ATOM 555 N N . GLN A 1 74 ? 0.825 0.336 -15.567 1.00 67.81 74 GLN A N 1
ATOM 556 C CA . GLN A 1 74 ? -0.636 0.216 -15.615 1.00 67.81 74 GLN A CA 1
ATOM 557 C C . GLN A 1 74 ? -1.340 1.548 -15.318 1.00 67.81 74 GLN A C 1
ATOM 559 O O . GLN A 1 74 ? -2.514 1.713 -15.645 1.00 67.81 74 GLN A O 1
ATOM 564 N N . LEU A 1 75 ? -0.627 2.509 -14.723 1.00 65.19 75 LEU A N 1
ATOM 565 C CA . LEU A 1 75 ? -1.122 3.853 -14.450 1.00 65.19 75 LEU A CA 1
ATOM 566 C C . LEU A 1 75 ? -0.177 4.893 -15.061 1.00 65.19 75 LEU A C 1
ATOM 568 O O . LEU A 1 75 ? 0.940 5.089 -14.587 1.00 65.19 75 LEU A O 1
ATOM 572 N N . ASN A 1 76 ? -0.634 5.580 -16.110 1.00 57.41 76 ASN A N 1
ATOM 573 C CA . ASN A 1 76 ? 0.071 6.741 -16.654 1.00 57.41 76 ASN A CA 1
ATOM 574 C C . ASN A 1 76 ? -0.044 7.918 -15.676 1.00 57.41 76 ASN A C 1
ATOM 576 O O . ASN A 1 76 ? -1.116 8.172 -15.130 1.00 57.41 76 ASN A O 1
ATOM 580 N N . GLU A 1 77 ? 1.029 8.690 -15.501 1.00 57.84 77 GLU A N 1
ATOM 581 C CA . GLU A 1 77 ? 1.112 9.814 -14.549 1.00 57.84 77 GLU A CA 1
ATOM 582 C C . GLU A 1 77 ? 0.057 10.917 -14.801 1.00 57.84 77 GLU A C 1
ATOM 584 O O . GLU A 1 77 ? -0.266 11.715 -13.921 1.00 57.84 77 GLU A O 1
ATOM 589 N N . SER A 1 78 ? -0.533 10.923 -16.001 1.00 53.16 78 SER A N 1
ATOM 590 C CA . SER A 1 78 ? -1.625 11.810 -16.415 1.00 53.16 78 SER A CA 1
ATOM 591 C C . SER A 1 78 ? -3.020 11.350 -15.971 1.00 53.16 78 SER A C 1
ATOM 593 O O . SER A 1 78 ? -3.960 12.141 -16.030 1.00 53.16 78 SER A O 1
ATOM 595 N N . ALA A 1 79 ? -3.183 10.112 -15.500 1.00 51.00 79 ALA A N 1
ATOM 596 C CA . ALA A 1 79 ? -4.446 9.615 -14.968 1.00 51.00 79 ALA A CA 1
ATOM 597 C C . ALA A 1 79 ? -4.588 10.025 -13.496 1.00 51.00 79 ALA A C 1
ATOM 599 O O . ALA A 1 79 ? -4.523 9.210 -12.577 1.00 51.00 79 ALA A O 1
ATOM 600 N N . ARG A 1 80 ? -4.788 11.325 -13.256 1.00 47.59 80 ARG A N 1
ATOM 601 C CA . ARG A 1 80 ? -5.368 11.773 -11.989 1.00 47.59 80 ARG A CA 1
ATOM 602 C C . ARG A 1 80 ? -6.794 11.237 -11.947 1.00 47.59 80 ARG A C 1
ATOM 604 O O . ARG A 1 80 ? -7.680 11.807 -12.578 1.00 47.59 80 ARG A O 1
ATOM 611 N N . VAL A 1 81 ? -7.020 10.144 -11.222 1.00 52.41 81 VAL A N 1
ATOM 612 C CA . VAL A 1 81 ? -8.373 9.760 -10.817 1.00 52.41 81 VAL A CA 1
ATOM 613 C C . VAL A 1 81 ? -8.833 10.849 -9.858 1.00 52.41 81 VAL A C 1
ATOM 615 O O . VAL A 1 81 ? -8.464 10.868 -8.685 1.00 52.41 81 VAL A O 1
ATOM 618 N N . ALA A 1 82 ? -9.574 11.823 -10.381 1.00 47.19 82 ALA A N 1
ATOM 619 C CA . ALA A 1 82 ? -10.345 12.717 -9.546 1.00 47.19 82 ALA A CA 1
ATOM 620 C C . ALA A 1 82 ? -11.359 11.837 -8.811 1.00 47.19 82 ALA A C 1
ATOM 622 O O . ALA A 1 82 ? -12.395 11.480 -9.367 1.00 47.19 82 ALA A O 1
ATOM 623 N N . VAL A 1 83 ? -11.056 11.468 -7.566 1.00 51.91 83 VAL A N 1
ATOM 624 C CA . VAL A 1 83 ? -12.073 11.001 -6.621 1.00 51.91 83 VAL A CA 1
ATOM 625 C C . VAL A 1 83 ? -12.885 12.238 -6.251 1.00 51.91 83 VAL A C 1
ATOM 627 O O . VAL A 1 83 ? -12.746 12.831 -5.185 1.00 51.91 83 VAL A O 1
ATOM 630 N N . GLY A 1 84 ? -13.670 12.708 -7.217 1.00 41.59 84 GLY A N 1
ATOM 631 C CA . GLY A 1 84 ? -14.740 13.641 -6.971 1.00 41.59 84 GLY A CA 1
ATOM 632 C C . GLY A 1 84 ? -15.778 12.866 -6.189 1.00 41.59 84 GLY A C 1
ATOM 633 O O . GLY A 1 84 ? -16.524 12.079 -6.763 1.00 41.59 84 GLY A O 1
ATOM 634 N N . VAL A 1 85 ? -15.832 13.079 -4.876 1.00 47.03 85 VAL A N 1
ATOM 635 C CA . VAL A 1 85 ? -17.088 12.884 -4.160 1.00 47.03 85 VAL A CA 1
ATOM 636 C C . VAL A 1 85 ? -18.028 13.936 -4.736 1.00 47.03 85 VAL A C 1
ATOM 638 O O . VAL A 1 85 ? -18.106 15.064 -4.253 1.00 47.03 85 VAL A O 1
ATOM 641 N N . THR A 1 86 ? -18.700 13.599 -5.834 1.00 39.84 86 THR A N 1
ATOM 642 C CA . THR A 1 86 ? -19.884 14.328 -6.252 1.00 39.84 86 THR A CA 1
ATOM 643 C C . THR A 1 86 ? -20.932 13.963 -5.219 1.00 39.84 86 THR A C 1
ATOM 645 O O . THR A 1 86 ? -21.634 12.964 -5.349 1.00 39.84 86 THR A O 1
ATOM 648 N N . ILE A 1 87 ? -21.009 14.754 -4.146 1.00 47.50 87 ILE A N 1
ATOM 649 C CA . ILE A 1 87 ? -22.253 14.849 -3.397 1.00 47.50 87 ILE A CA 1
ATOM 650 C C . ILE A 1 87 ? -23.225 15.436 -4.413 1.00 47.50 87 ILE A C 1
ATOM 652 O O . ILE A 1 87 ? -23.277 16.649 -4.608 1.00 47.50 87 ILE A O 1
ATOM 656 N N . GLN A 1 88 ? -23.929 14.568 -5.138 1.00 44.81 88 GLN A N 1
ATOM 657 C CA . GLN A 1 88 ? -25.162 14.950 -5.793 1.00 44.81 88 GLN A CA 1
ATOM 658 C C . GLN A 1 88 ? -26.103 15.321 -4.650 1.00 44.81 88 GLN A C 1
ATOM 660 O O . GLN A 1 88 ? -26.848 14.493 -4.136 1.00 44.81 88 GLN A O 1
ATOM 665 N N . SER A 1 89 ? -26.028 16.571 -4.192 1.00 51.47 89 SER A N 1
ATOM 666 C CA . SER A 1 89 ? -27.124 17.191 -3.469 1.00 51.47 89 SER A CA 1
ATOM 667 C C . SER A 1 89 ? -28.214 17.466 -4.500 1.00 51.47 89 SER A C 1
ATOM 669 O O . SER A 1 89 ? -28.503 18.614 -4.827 1.00 51.47 89 SER A O 1
ATOM 671 N N . GLU A 1 90 ? -28.756 16.401 -5.086 1.00 47.66 90 GLU A N 1
ATOM 672 C CA . GLU A 1 90 ? -30.061 16.479 -5.706 1.00 47.66 90 GLU A CA 1
ATOM 673 C C . GLU A 1 90 ? -31.032 16.671 -4.556 1.00 47.66 90 GLU A C 1
ATOM 675 O O . GLU A 1 90 ? -31.139 15.817 -3.676 1.00 47.66 90 GLU A O 1
ATOM 680 N N . ASP A 1 91 ? -31.601 17.872 -4.525 1.00 52.72 91 ASP A N 1
ATOM 681 C CA . ASP A 1 91 ? -32.747 18.344 -3.759 1.00 52.72 91 ASP A CA 1
ATOM 682 C C . ASP A 1 91 ? -33.532 17.251 -3.020 1.00 52.72 91 ASP A C 1
ATOM 684 O O . ASP A 1 91 ? -34.662 16.898 -3.358 1.00 52.72 91 ASP A O 1
ATOM 688 N N . SER A 1 92 ? -32.945 16.738 -1.939 1.00 48.81 92 SER A N 1
ATOM 689 C CA . SER A 1 92 ? -33.659 15.857 -1.036 1.00 48.81 92 SER A CA 1
ATOM 690 C C . SER A 1 92 ? -34.754 16.693 -0.368 1.00 48.81 92 SER A C 1
ATOM 692 O O . SER A 1 92 ? -34.458 17.790 0.133 1.00 48.81 92 SER A O 1
ATOM 694 N N . PRO 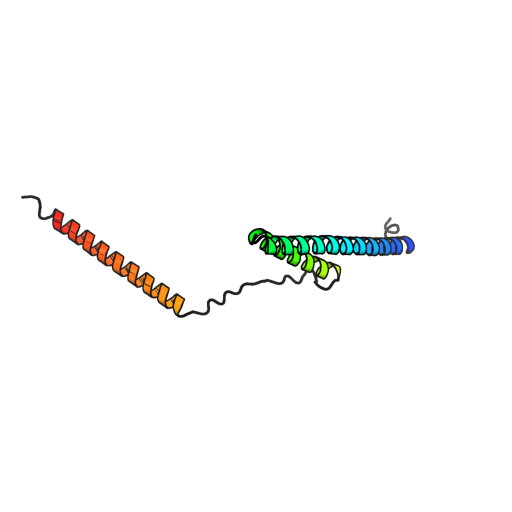A 1 93 ? -36.010 16.211 -0.299 1.00 58.56 93 PRO A N 1
ATOM 695 C CA . PRO A 1 93 ? -37.101 16.923 0.371 1.00 58.56 93 PRO A CA 1
ATOM 696 C C . PRO A 1 93 ? -36.771 17.237 1.839 1.00 58.56 93 PRO A C 1
ATOM 698 O O . PRO A 1 93 ? -37.327 18.176 2.411 1.00 58.56 93 PRO A O 1
ATOM 701 N N . ALA A 1 94 ? -35.812 16.517 2.433 1.00 58.25 94 ALA A N 1
ATOM 702 C CA . ALA A 1 94 ? -35.279 16.798 3.759 1.00 58.25 94 ALA A CA 1
ATOM 703 C C . ALA A 1 94 ? -34.573 18.167 3.841 1.00 58.25 94 ALA A C 1
ATOM 705 O O . ALA A 1 94 ? -34.799 18.915 4.790 1.00 58.25 94 ALA A O 1
ATOM 706 N N . THR A 1 95 ? -33.781 18.555 2.837 1.00 60.66 95 THR A N 1
ATOM 707 C CA . THR A 1 95 ? -33.071 19.848 2.817 1.00 60.66 95 THR A CA 1
ATOM 708 C C . THR A 1 95 ? -34.037 21.025 2.661 1.00 60.66 95 THR A C 1
ATOM 710 O O . THR A 1 95 ? -33.882 22.053 3.324 1.00 60.66 95 THR A O 1
ATOM 713 N N . ALA A 1 96 ? -35.089 20.857 1.852 1.00 59.19 96 ALA A N 1
ATOM 714 C CA . ALA A 1 96 ? -36.159 21.846 1.711 1.00 59.19 96 ALA A CA 1
ATOM 715 C C . ALA A 1 96 ? -36.993 21.979 2.999 1.00 59.19 96 ALA A C 1
ATOM 717 O O . ALA A 1 96 ? -37.313 23.095 3.419 1.00 59.19 96 ALA A O 1
ATOM 718 N N . ALA A 1 97 ? -37.298 20.860 3.664 1.00 64.19 97 ALA A N 1
ATOM 719 C CA . ALA A 1 97 ? -38.013 20.852 4.937 1.00 64.19 97 ALA A CA 1
ATOM 720 C C . ALA A 1 97 ? -37.212 21.542 6.051 1.00 64.19 97 ALA A C 1
ATOM 722 O O . ALA A 1 97 ? -37.768 22.372 6.767 1.00 64.19 97 ALA A O 1
ATOM 723 N N . VAL A 1 98 ? -35.904 21.279 6.153 1.00 67.75 98 VAL A N 1
ATOM 724 C CA . VAL A 1 98 ? -35.027 21.929 7.141 1.00 67.75 98 VAL A CA 1
ATOM 725 C C . VAL A 1 98 ? -34.918 23.432 6.881 1.00 67.75 98 VAL A C 1
ATOM 727 O O . VAL A 1 98 ? -35.052 24.223 7.812 1.00 67.75 98 VAL A O 1
ATOM 730 N N . LYS A 1 99 ? -34.764 23.860 5.621 1.00 64.50 99 LYS A N 1
ATOM 731 C CA . LYS A 1 99 ? -34.705 25.288 5.266 1.00 64.50 99 LYS A CA 1
ATOM 732 C C . LYS A 1 99 ? -36.018 26.020 5.574 1.00 64.50 99 LYS A C 1
ATOM 734 O O . LYS A 1 99 ? -35.987 27.139 6.085 1.00 64.50 99 LYS A O 1
ATOM 739 N N . ASN A 1 100 ? -37.162 25.381 5.320 1.00 69.56 100 ASN A N 1
ATOM 740 C CA . ASN A 1 100 ? -38.479 25.921 5.668 1.00 69.56 100 ASN A CA 1
ATOM 741 C C . ASN A 1 100 ? -38.747 25.921 7.179 1.00 69.56 100 ASN A C 1
ATOM 743 O O . ASN A 1 100 ? -39.384 26.842 7.687 1.00 69.56 100 ASN A O 1
ATOM 747 N N . ALA A 1 101 ? -38.273 24.912 7.910 1.00 65.44 101 ALA A N 1
ATOM 748 C CA . ALA A 1 101 ? -38.379 24.879 9.365 1.00 65.44 101 ALA A CA 1
ATOM 749 C C . ALA A 1 101 ? -37.530 25.988 10.002 1.00 65.44 101 ALA A C 1
ATOM 751 O O . ALA A 1 101 ? -38.003 26.691 10.894 1.00 65.44 101 ALA A O 1
ATOM 752 N N . LEU A 1 102 ? -36.315 26.204 9.489 1.00 59.00 102 LEU A N 1
ATOM 753 C CA . LEU A 1 102 ? -35.410 27.230 9.991 1.00 59.00 102 LEU A CA 1
ATOM 754 C C . LEU A 1 102 ? -35.954 28.642 9.736 1.00 59.00 102 LEU A C 1
ATOM 756 O O . LEU A 1 102 ? -36.001 29.444 10.662 1.00 59.00 102 LEU A O 1
ATOM 760 N N . SER A 1 103 ? -36.460 28.933 8.532 1.00 68.31 103 SER A N 1
ATOM 761 C CA . SER A 1 103 ? -37.035 30.252 8.222 1.00 68.31 103 SER A CA 1
ATOM 762 C C . SER A 1 103 ? -38.288 30.570 9.048 1.00 68.31 103 SER A C 1
ATOM 764 O O . SER A 1 103 ? -38.504 31.721 9.443 1.00 68.31 103 SER A O 1
ATOM 766 N N . ARG A 1 104 ? -39.098 29.555 9.376 1.00 64.75 104 ARG A N 1
ATOM 767 C CA . ARG A 1 104 ? -40.245 29.690 10.288 1.00 64.75 104 ARG A CA 1
ATOM 768 C C . ARG A 1 104 ? -39.813 29.934 11.730 1.00 64.75 104 ARG A C 1
ATOM 770 O O . ARG A 1 104 ? -40.407 30.782 12.389 1.00 64.75 104 ARG A O 1
ATOM 777 N N . ALA A 1 105 ? -38.773 29.247 12.202 1.00 62.94 105 ALA A N 1
ATOM 778 C CA . ALA A 1 105 ? -38.231 29.464 13.540 1.00 62.94 105 ALA A CA 1
ATOM 779 C C . ALA A 1 105 ? -37.684 30.892 13.693 1.00 62.94 105 ALA A C 1
ATOM 781 O O . ALA A 1 105 ? -38.036 31.583 14.646 1.00 62.94 105 ALA A O 1
ATOM 782 N N . THR A 1 106 ? -36.924 31.389 12.711 1.00 66.50 106 THR A N 1
ATOM 783 C CA . THR A 1 106 ? -36.363 32.750 12.760 1.00 66.50 106 THR A CA 1
ATOM 784 C C . THR A 1 106 ? -37.449 33.826 12.697 1.00 66.50 106 THR A C 1
ATOM 786 O O . THR A 1 106 ? -37.387 34.823 13.410 1.00 66.50 106 THR A O 1
ATOM 789 N N . SER A 1 107 ? -38.488 33.627 11.881 1.00 66.81 107 SER A N 1
ATOM 790 C CA . SER A 1 107 ? -39.604 34.580 11.788 1.00 66.81 107 SER A CA 1
ATOM 791 C C . SER A 1 107 ? -40.568 34.522 12.980 1.00 66.81 107 SER A C 1
ATOM 793 O O . SER A 1 107 ? -41.275 35.499 13.233 1.00 66.81 107 SER A O 1
ATOM 795 N N . ALA A 1 108 ? -40.614 33.417 13.728 1.00 70.31 108 ALA A N 1
ATOM 796 C CA . ALA A 1 108 ? -41.275 33.363 15.033 1.00 70.31 108 ALA A CA 1
ATOM 797 C C . ALA A 1 108 ? -40.449 34.109 16.095 1.00 70.31 108 ALA A C 1
ATOM 799 O O . ALA A 1 108 ? -40.974 35.000 16.751 1.00 70.31 108 ALA A O 1
ATOM 800 N N . GLN A 1 109 ? -39.137 33.861 16.160 1.00 66.12 109 GLN A N 1
ATOM 801 C CA . GLN A 1 109 ? -38.227 34.528 17.100 1.00 66.12 109 GLN A CA 1
ATOM 802 C C . GLN A 1 109 ? -38.184 36.052 16.918 1.00 66.12 109 GLN A C 1
ATOM 804 O O . GLN A 1 109 ? -38.176 36.787 17.901 1.00 66.12 109 GLN A O 1
ATOM 809 N N . LEU A 1 110 ? -38.204 36.546 15.675 1.00 60.78 110 LEU A N 1
ATOM 810 C CA . LEU A 1 110 ? -38.268 37.987 15.401 1.00 60.78 110 LEU A CA 1
ATOM 811 C C . LEU A 1 110 ? -39.608 38.609 15.827 1.00 60.78 110 LEU A C 1
ATOM 813 O O . LEU A 1 110 ? -39.628 39.753 16.278 1.00 60.78 110 LEU A O 1
ATOM 817 N N . ARG A 1 111 ? -40.718 37.867 15.719 1.00 70.19 111 ARG A N 1
ATOM 818 C CA . ARG A 1 111 ? -42.031 38.319 16.209 1.00 70.19 111 ARG A CA 1
ATOM 819 C C . ARG A 1 111 ? -42.088 38.338 17.732 1.00 70.19 111 ARG A C 1
ATOM 821 O O . ARG A 1 111 ? -42.549 39.324 18.294 1.00 70.19 111 ARG A O 1
ATOM 828 N N . ASP A 1 112 ? -41.576 37.302 18.386 1.00 67.75 112 ASP A N 1
ATOM 829 C CA . ASP A 1 112 ? -41.532 37.223 19.849 1.00 67.75 112 ASP A CA 1
ATOM 830 C C . ASP A 1 112 ? -40.622 38.304 20.438 1.00 67.75 112 ASP A C 1
ATOM 832 O O . ASP A 1 112 ? -40.988 38.959 21.412 1.00 67.75 112 ASP A O 1
ATOM 836 N N . PHE A 1 113 ? -39.483 38.573 19.793 1.00 64.06 113 PHE A N 1
ATOM 837 C CA . PHE A 1 113 ? -38.619 39.691 20.158 1.00 64.06 113 PHE A CA 1
ATOM 838 C C . PHE A 1 113 ? -39.314 41.044 19.953 1.00 64.06 113 PHE A C 1
ATOM 840 O O . PHE A 1 113 ? -39.263 41.894 20.837 1.00 64.06 113 PHE A O 1
ATOM 847 N N . GLY A 1 114 ? -40.021 41.240 18.834 1.00 66.62 114 GLY A N 1
ATOM 848 C CA . GLY A 1 114 ? -40.818 42.448 18.603 1.00 66.62 114 GLY A CA 1
ATOM 849 C C . GLY A 1 114 ? -41.892 42.662 19.675 1.00 66.62 114 GLY A C 1
ATOM 850 O O . GLY A 1 114 ? -42.023 43.762 20.207 1.00 66.62 114 GLY A O 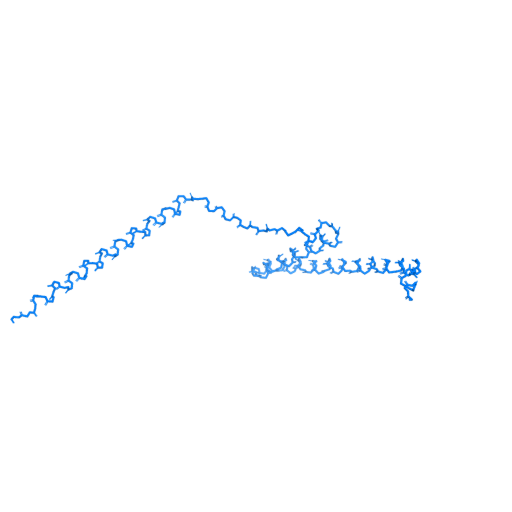1
ATOM 851 N N . ASN A 1 115 ? -42.599 41.599 20.064 1.00 71.50 115 ASN A N 1
ATOM 852 C CA . ASN A 1 115 ? -43.605 41.642 21.126 1.00 71.50 115 ASN A CA 1
ATOM 853 C C . ASN A 1 115 ? -42.986 41.936 22.503 1.00 71.50 115 ASN A C 1
ATOM 855 O O . ASN A 1 115 ? -43.568 42.689 23.282 1.00 71.50 115 ASN A O 1
ATOM 859 N N . LEU A 1 116 ? -41.798 41.395 22.794 1.00 64.88 116 LEU A N 1
ATOM 860 C CA . LEU A 1 116 ? -41.058 41.671 24.027 1.00 64.88 116 LEU A CA 1
ATOM 861 C C . LEU A 1 116 ? -40.603 43.135 24.096 1.00 64.88 116 LEU A C 1
ATOM 863 O O . LEU A 1 116 ? -40.789 43.785 25.122 1.00 64.88 116 LEU A O 1
ATOM 867 N N . VAL A 1 117 ? -40.064 43.677 23.000 1.00 67.75 117 VAL A N 1
ATOM 868 C CA . VAL A 1 117 ? -39.665 45.091 22.914 1.00 67.75 117 VAL A CA 1
ATOM 869 C C . VAL A 1 117 ? -40.883 46.004 23.072 1.00 67.75 117 VAL A C 1
ATOM 871 O O . VAL A 1 117 ? -40.828 46.967 23.835 1.00 67.75 117 VAL A O 1
ATOM 874 N N . GLN A 1 118 ? -42.014 45.670 22.443 1.00 66.44 118 GLN A N 1
ATOM 875 C CA . GLN A 1 118 ? -43.261 46.425 22.585 1.00 66.44 118 GLN A CA 1
ATOM 876 C C . GLN A 1 118 ? -43.799 46.386 24.028 1.00 66.44 118 GLN A C 1
ATOM 878 O O . GLN A 1 118 ? -44.222 47.416 24.555 1.00 66.44 118 GLN A O 1
ATOM 883 N N . ALA A 1 119 ? -43.744 45.224 24.690 1.00 67.69 119 ALA A N 1
ATOM 884 C CA . ALA A 1 119 ? -44.147 45.066 26.087 1.00 67.69 119 ALA A CA 1
ATOM 885 C C . ALA A 1 119 ? -43.232 45.847 27.047 1.00 67.69 119 ALA A C 1
ATOM 887 O O . ALA A 1 119 ? -43.713 46.460 27.999 1.00 67.69 119 ALA A O 1
ATOM 888 N N . MET A 1 120 ? -41.924 45.891 26.772 1.00 59.91 120 MET A N 1
ATOM 889 C CA . MET A 1 120 ? -40.970 46.683 27.552 1.00 59.91 120 MET A CA 1
ATOM 890 C C . MET A 1 120 ? -41.157 48.194 27.346 1.00 59.91 120 MET A C 1
ATOM 892 O O . MET A 1 120 ? -41.096 48.942 28.319 1.00 59.91 120 MET A O 1
ATOM 896 N N . SER A 1 121 ? -41.452 48.661 26.126 1.00 57.75 121 SER A N 1
ATOM 897 C CA . SER A 1 121 ? -41.749 50.080 25.865 1.00 57.75 121 SER A CA 1
ATOM 898 C C . SER A 1 121 ? -43.097 50.533 26.438 1.00 57.75 121 SER A C 1
ATOM 900 O O . SER A 1 121 ? -43.203 51.669 26.896 1.00 57.75 121 SER A O 1
ATOM 902 N N . GLY A 1 122 ? -44.109 49.659 26.481 1.00 57.28 122 GLY A N 1
ATOM 903 C CA . GLY A 1 122 ? -45.398 49.958 27.117 1.00 57.28 122 GLY A CA 1
ATOM 904 C C . GLY A 1 122 ? -45.306 50.141 28.638 1.00 57.28 122 GLY A C 1
ATOM 905 O O . GLY A 1 122 ? -46.047 50.938 29.208 1.00 57.28 122 GLY A O 1
ATOM 906 N N . ASN A 1 123 ? -44.354 49.470 29.292 1.00 55.41 123 ASN A N 1
ATOM 907 C CA . ASN A 1 123 ? -44.174 49.540 30.745 1.00 55.41 123 ASN A CA 1
ATOM 908 C C . ASN A 1 123 ? -43.415 50.801 31.212 1.00 55.41 123 ASN A C 1
ATOM 910 O O . ASN A 1 123 ? -43.491 51.164 32.382 1.00 55.41 123 ASN A O 1
ATOM 914 N N . ILE A 1 124 ? -42.706 51.492 30.308 1.00 52.62 124 ILE A N 1
ATOM 915 C CA . ILE A 1 124 ? -41.937 52.715 30.618 1.00 52.62 124 ILE A CA 1
ATOM 916 C C . ILE A 1 124 ? -42.826 53.977 30.587 1.00 52.62 124 ILE A C 1
ATOM 918 O O . ILE A 1 124 ? -42.511 54.957 31.253 1.00 52.62 124 ILE A O 1
ATOM 922 N N . ILE A 1 125 ? -43.972 53.956 29.890 1.00 50.84 125 ILE A N 1
ATOM 923 C CA . ILE A 1 125 ? -44.884 55.119 29.792 1.00 50.84 125 ILE A CA 1
ATOM 924 C C . ILE A 1 125 ? -45.924 55.150 30.937 1.00 50.84 125 ILE A C 1
ATOM 926 O O . ILE A 1 125 ? -46.507 56.193 31.208 1.00 50.84 125 ILE A O 1
ATOM 930 N N . SER A 1 126 ? -46.126 54.046 31.670 1.00 54.31 126 SER A N 1
ATOM 931 C CA . SER A 1 126 ? -47.111 53.959 32.769 1.00 54.31 126 SER A CA 1
ATOM 932 C C . SER A 1 126 ? -46.539 54.220 34.175 1.00 54.31 126 SER A C 1
ATOM 934 O O . SER A 1 126 ? -47.278 54.121 35.155 1.00 54.31 126 SER A O 1
ATOM 936 N N . ALA A 1 127 ? -45.249 54.536 34.309 1.00 50.62 127 ALA A N 1
ATOM 937 C CA . ALA A 1 127 ? -44.599 54.747 35.605 1.00 50.62 127 ALA A CA 1
ATOM 938 C C . ALA A 1 127 ? -43.866 56.095 35.661 1.00 50.62 127 ALA A C 1
ATOM 940 O O . ALA A 1 127 ? -42.655 56.150 35.856 1.00 50.62 127 ALA A O 1
ATOM 941 N N . ASN A 1 128 ? -44.610 57.188 35.489 1.00 34.78 128 ASN A N 1
ATOM 942 C CA . ASN A 1 128 ? -44.222 58.493 36.021 1.00 34.78 128 ASN A CA 1
ATOM 943 C C . ASN A 1 128 ? -45.509 59.296 36.318 1.00 34.78 128 ASN A C 1
ATOM 945 O O . ASN A 1 128 ? -46.225 59.597 35.361 1.00 34.78 128 ASN A O 1
ATOM 949 N N . PRO A 1 129 ? -45.879 59.541 37.592 1.00 54.53 129 PRO A N 1
ATOM 950 C CA . PRO A 1 129 ? -46.984 60.438 37.935 1.00 54.53 129 PRO A CA 1
ATOM 951 C C . PRO A 1 129 ? -46.659 61.906 37.629 1.00 54.53 129 PRO A C 1
ATOM 953 O O . PRO A 1 129 ? -45.464 62.281 37.684 1.00 54.53 129 PRO A O 1
#

Secondary structure (DSSP, 8-state):
--STTS---HHHHHHHHHHHHHHHHHHHHHHHHHHHHHHHHHHHHHHTT-HHHHHHHHHHHHHHHHHHHHHTT-S-TT--------------HHHHHHHHHHHHHHHHHHHHHHHHHHHHHHHHHSS--

pLDDT: mean 70.94, std 17.2, range [34.78, 97.44]

Foldseek 3Di:
DPPVVVDDDVVVVVVVVVVVVVVLVVVLVVLVVVLVVLVVQLVVCVVVVPVVSNVVSVVVNVVSVVVNCVSVVVDDPPPPPPPPPPPPVPPDVVVVVVVVVVVVVVVVVVVVVVVVVVVVVVVVVPPDD

Sequence (129 aa):
MRHKSAHLPAVLVAAKQAHDVTYAGSVFERLQTVNAETRAILAEARAAETPMIALLAVARIEKQLELEAKLLGQLNESARVAVGVTIQSEDSPATAAVKNALSRATSAQLRDFGNLVQAMSGNIISANP

Radius of gyration: 34.21 Å; chains: 1; bo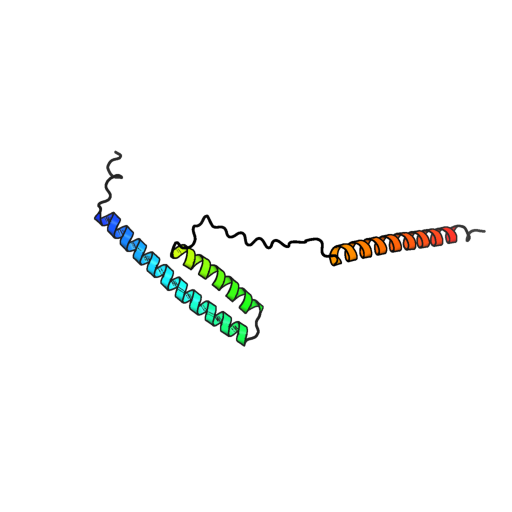unding box: 80×68×70 Å